Protein AF-A0A800CIU6-F1 (afdb_monomer)

Sequence (162 aa):
MNEESTTPKTTNPAAPLTYPEMPGNEAEPLISIPWRYILAAAFVVALLFVLFIWLIVYLANQQAPTIEAVRDVMVIILALESCIFGVAFLIMMVMVIRLINMMEFEVKPILQKTNETLNTMRGTTTFVSQNVVQPTIKAKSHVAGVRRGLKTLFGNPRNNIR

pLDDT: mean 82.77, std 16.22, range [39.84, 98.25]

Radius of gyration: 44.52 Å; Cα contacts (8 Å, |Δi|>4): 11; chains: 1; bounding box: 80×63×102 Å

Secondary structure (DSSP, 8-state):
---------PPP----------S-----------HHHHHHHHHHHHHHHHHHHHHHHHHHHHTHHHHHHHHHHHHHHHHHHHHHHHHHHHHHHHHHHHHHHHIIIIIHHHHHHHHHHHHHHHHHHHHHIIIIIHHHHHHHHHHHHHHHHHHHHSS-STT---

Mean predicted aligned error: 16.98 Å

Solvent-accessible surface area (backbone atoms only — not comparable to full-atom values): 9625 Å² total; per-residue (Å²): 137,84,89,81,88,82,84,82,85,75,79,88,76,75,76,81,78,78,65,74,77,68,79,65,94,64,72,67,79,70,80,76,74,54,66,68,54,56,52,47,50,53,49,52,52,51,49,50,50,52,49,50,51,49,49,51,52,53,53,48,63,78,41,39,75,62,52,51,54,51,48,54,54,49,51,54,50,50,52,54,49,49,52,54,49,50,52,51,48,52,52,50,50,54,52,51,52,52,51,52,50,44,44,63,73,50,51,46,52,53,54,50,53,48,50,52,48,51,52,48,51,52,49,51,52,49,47,44,42,63,74,51,46,47,55,53,52,52,53,52,47,50,56,50,48,52,53,48,51,50,47,64,74,71,45,75,86,82,72,88,83,128

Structure (mmCIF, N/CA/C/O backbone):
data_AF-A0A800CIU6-F1
#
_entry.id   AF-A0A800CIU6-F1
#
loop_
_atom_site.group_PDB
_atom_site.id
_atom_site.type_symbol
_atom_site.label_atom_id
_atom_site.label_alt_id
_atom_site.label_comp_id
_atom_site.label_asym_id
_atom_site.label_entity_id
_atom_site.label_seq_id
_atom_site.pdbx_PDB_ins_code
_atom_site.Cartn_x
_atom_site.Cartn_y
_atom_site.Cartn_z
_atom_site.occupancy
_atom_site.B_iso_or_equiv
_atom_site.auth_seq_id
_atom_site.auth_comp_id
_atom_site.auth_asym_id
_atom_site.auth_atom_id
_atom_site.pdbx_PDB_model_num
ATOM 1 N N . MET A 1 1 ? 25.902 -46.671 67.190 1.00 39.84 1 MET A N 1
ATOM 2 C CA . MET A 1 1 ? 26.960 -46.200 66.282 1.00 39.84 1 MET A CA 1
ATOM 3 C C . MET A 1 1 ? 26.409 -46.330 64.872 1.00 39.84 1 MET A C 1
ATOM 5 O O . MET A 1 1 ? 26.205 -47.448 64.429 1.00 39.84 1 MET A O 1
ATOM 9 N N . ASN A 1 2 ? 26.132 -45.173 64.273 1.00 40.59 2 ASN A N 1
ATOM 10 C CA . ASN A 1 2 ? 26.030 -44.875 62.842 1.00 40.59 2 ASN A CA 1
ATOM 11 C C . ASN A 1 2 ? 24.736 -45.268 62.109 1.00 40.59 2 ASN A C 1
ATOM 13 O O . ASN A 1 2 ? 24.413 -46.433 61.909 1.00 40.59 2 ASN A O 1
ATOM 17 N N . GLU A 1 3 ? 24.032 -44.208 61.717 1.00 48.38 3 GLU A N 1
ATOM 18 C CA . GLU A 1 3 ? 22.976 -44.143 60.717 1.00 48.38 3 GLU A CA 1
ATOM 19 C C . GLU A 1 3 ? 23.522 -44.540 59.340 1.00 48.38 3 GLU A C 1
ATOM 21 O O . GLU A 1 3 ? 24.583 -44.065 58.946 1.00 48.38 3 GLU A O 1
ATOM 26 N N . GLU A 1 4 ? 22.755 -45.307 58.566 1.00 46.47 4 GLU A N 1
ATOM 27 C CA . GLU A 1 4 ? 22.785 -45.162 57.112 1.00 46.47 4 GLU A CA 1
ATOM 28 C C . GLU A 1 4 ? 21.359 -45.283 56.564 1.00 46.47 4 GLU A C 1
ATOM 30 O O . GLU A 1 4 ? 20.677 -46.302 56.670 1.00 46.47 4 GLU A O 1
ATOM 35 N N . SER A 1 5 ? 20.894 -44.141 56.070 1.00 46.84 5 SER A N 1
ATOM 36 C CA . SER A 1 5 ? 19.673 -43.922 55.308 1.00 46.84 5 SER A CA 1
ATOM 37 C C . SER A 1 5 ? 19.692 -44.750 54.019 1.00 46.84 5 SER A C 1
ATOM 39 O O . SER A 1 5 ? 20.757 -44.943 53.445 1.00 46.84 5 SER A O 1
ATOM 41 N N . THR A 1 6 ? 18.532 -45.177 53.511 1.00 42.72 6 THR A N 1
ATOM 42 C CA . THR A 1 6 ? 17.997 -44.707 52.210 1.00 42.72 6 THR A CA 1
ATOM 43 C C . THR A 1 6 ? 16.929 -45.646 51.613 1.00 42.72 6 THR A C 1
ATOM 45 O O . THR A 1 6 ? 17.168 -46.801 51.292 1.00 42.72 6 THR A O 1
ATOM 48 N N . THR A 1 7 ? 15.732 -45.061 51.480 1.00 45.94 7 THR A N 1
ATOM 49 C CA . THR A 1 7 ? 14.757 -45.126 50.367 1.00 45.94 7 THR A CA 1
ATOM 50 C C . THR A 1 7 ? 14.086 -46.446 49.911 1.00 45.94 7 THR A C 1
ATOM 52 O O . THR A 1 7 ? 14.712 -47.486 49.729 1.00 45.94 7 THR A O 1
ATOM 55 N N . PRO A 1 8 ? 12.755 -46.401 49.652 1.00 44.66 8 PRO A N 1
ATOM 56 C CA . PRO A 1 8 ? 11.965 -47.551 49.222 1.00 44.66 8 PRO A CA 1
ATOM 57 C C . PRO A 1 8 ? 12.266 -47.950 47.771 1.00 44.66 8 PRO A C 1
ATOM 59 O O . PRO A 1 8 ? 12.341 -47.119 46.868 1.00 44.66 8 PRO A O 1
ATOM 62 N N . LYS A 1 9 ? 12.391 -49.263 47.564 1.00 47.66 9 LYS A N 1
ATOM 63 C CA . LYS A 1 9 ? 12.637 -49.947 46.291 1.00 47.66 9 LYS A CA 1
ATOM 64 C C . LYS A 1 9 ? 11.479 -49.707 45.311 1.00 47.66 9 LYS A C 1
ATOM 66 O O . LYS A 1 9 ? 10.478 -50.420 45.337 1.00 47.66 9 LYS A O 1
ATOM 71 N N . THR A 1 10 ? 11.626 -48.696 44.458 1.00 50.53 10 THR A N 1
ATOM 72 C CA . THR A 1 10 ? 10.719 -48.391 43.347 1.00 50.53 10 THR A CA 1
ATOM 73 C C . THR A 1 10 ? 10.634 -49.580 42.396 1.00 50.53 10 THR A C 1
ATOM 75 O O . THR A 1 10 ? 11.628 -50.025 41.824 1.00 50.53 10 THR A O 1
ATOM 78 N N . THR A 1 11 ? 9.416 -50.098 42.260 1.00 52.69 11 THR A N 1
ATOM 79 C CA . THR A 1 11 ? 8.987 -51.092 41.281 1.00 52.69 11 THR A CA 1
ATOM 80 C C . THR A 1 11 ? 9.489 -50.736 39.892 1.00 52.69 11 THR A C 1
ATOM 82 O O . THR A 1 11 ? 9.174 -49.671 39.377 1.00 52.69 11 THR A O 1
ATOM 85 N N . ASN A 1 12 ? 10.243 -51.666 39.316 1.00 58.88 12 ASN A N 1
ATOM 86 C CA . ASN A 1 12 ? 10.719 -51.695 37.941 1.00 58.88 12 ASN A CA 1
ATOM 87 C C . ASN A 1 12 ? 9.584 -51.436 36.930 1.00 58.88 12 ASN A C 1
ATOM 89 O O . ASN A 1 12 ? 8.647 -52.239 36.872 1.00 58.88 12 ASN A O 1
ATOM 93 N N . PRO A 1 13 ? 9.682 -50.387 36.097 1.00 56.50 13 PRO A N 1
ATOM 94 C CA . PRO A 1 13 ? 8.909 -50.286 34.874 1.00 56.50 13 PRO A CA 1
ATOM 95 C C . PRO A 1 13 ? 9.851 -50.168 33.666 1.00 56.50 13 PRO A C 1
ATOM 97 O O . PRO A 1 13 ? 10.545 -49.172 33.499 1.00 56.50 13 PRO A O 1
ATOM 100 N N . ALA A 1 14 ? 9.765 -51.180 32.801 1.00 59.19 14 ALA A N 1
ATOM 101 C CA . ALA A 1 14 ? 10.326 -51.260 31.454 1.00 59.19 14 ALA A CA 1
ATOM 102 C C . ALA A 1 14 ? 11.863 -51.314 31.348 1.00 59.19 14 ALA A C 1
ATOM 104 O O . ALA A 1 14 ? 12.598 -50.457 31.827 1.00 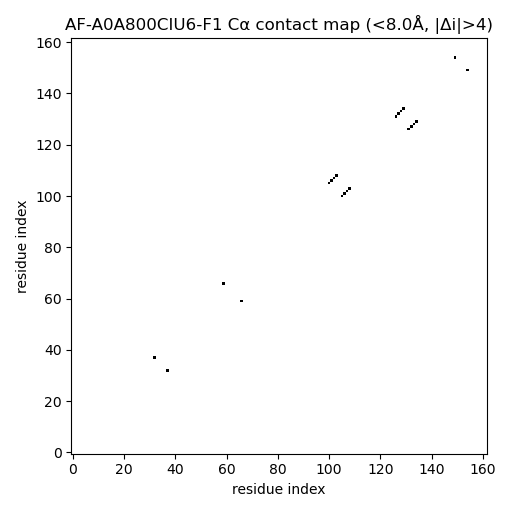59.19 14 ALA A O 1
ATOM 105 N N . ALA A 1 15 ? 12.339 -52.341 30.635 1.00 62.47 15 ALA A N 1
ATOM 106 C CA . ALA A 1 15 ? 13.689 -52.380 30.089 1.00 62.47 15 ALA A CA 1
ATOM 107 C C . ALA A 1 15 ? 14.007 -51.043 29.392 1.00 62.47 15 ALA A C 1
ATOM 109 O O . ALA A 1 15 ? 13.087 -50.455 28.810 1.00 62.47 15 ALA A O 1
ATOM 110 N N . PRO A 1 16 ? 15.267 -50.562 29.428 1.00 59.47 16 PRO A N 1
ATOM 111 C CA . PRO A 1 16 ? 15.640 -49.346 28.724 1.00 59.47 16 PRO A CA 1
ATOM 112 C C . PRO A 1 16 ? 15.167 -49.492 27.285 1.00 59.47 16 PRO A C 1
ATOM 114 O O . PRO A 1 16 ? 15.562 -50.440 26.605 1.00 59.47 16 PRO A O 1
ATOM 117 N N . LEU A 1 17 ? 14.280 -48.603 26.837 1.00 60.06 17 LEU A N 1
ATOM 118 C CA . LEU A 1 17 ? 14.015 -48.499 25.416 1.00 60.06 17 LEU A CA 1
ATOM 119 C C . LEU A 1 17 ? 15.378 -48.213 24.792 1.00 60.06 17 LEU A C 1
ATOM 121 O O . LEU A 1 17 ? 15.963 -47.157 25.036 1.00 60.06 17 LEU A O 1
ATOM 125 N N . THR A 1 18 ? 15.925 -49.178 24.056 1.00 57.53 18 THR A N 1
ATOM 126 C CA . THR A 1 18 ? 16.998 -48.901 23.114 1.00 57.53 18 THR A CA 1
ATOM 127 C C . THR A 1 18 ? 16.357 -48.012 22.067 1.00 57.53 18 THR A C 1
ATOM 129 O O . THR A 1 18 ? 15.764 -48.487 21.100 1.00 57.53 18 THR A O 1
ATOM 132 N N . TYR A 1 19 ? 16.374 -46.706 22.325 1.00 61.81 19 TYR A N 1
ATOM 133 C CA . TYR A 1 19 ? 16.115 -45.728 21.293 1.00 61.81 19 TYR A CA 1
ATOM 134 C C . TYR A 1 19 ? 17.109 -46.070 20.182 1.00 61.81 19 TYR A C 1
ATOM 136 O O . TYR A 1 19 ? 18.297 -46.210 20.494 1.00 61.81 19 TYR A O 1
ATOM 144 N N . PRO A 1 20 ? 16.668 -46.287 18.931 1.00 66.44 20 PRO A N 1
ATOM 145 C CA . PRO A 1 20 ? 17.624 -46.293 17.839 1.00 66.44 20 PRO A CA 1
ATOM 146 C C . PRO A 1 20 ? 18.425 -45.003 17.998 1.00 66.44 20 PRO A C 1
ATOM 148 O O . PRO A 1 20 ? 17.818 -43.935 18.132 1.00 66.44 20 PRO A O 1
ATOM 151 N N . GLU A 1 21 ? 19.754 -45.105 18.097 1.00 60.38 21 GLU A N 1
ATOM 152 C CA . GLU A 1 21 ? 20.606 -43.929 17.965 1.00 60.38 21 GLU A CA 1
ATOM 153 C C . GLU A 1 21 ? 20.111 -43.230 16.708 1.00 60.38 21 GLU A C 1
ATOM 155 O O . GLU A 1 21 ? 20.167 -43.797 15.613 1.00 60.38 21 GLU A O 1
ATOM 160 N N . MET A 1 22 ? 19.505 -42.051 16.878 1.00 60.56 22 MET A N 1
ATOM 161 C CA . MET A 1 22 ? 19.209 -41.237 15.718 1.00 60.56 22 MET A CA 1
ATOM 162 C C . MET A 1 22 ? 20.562 -41.046 15.042 1.00 60.56 22 MET A C 1
ATOM 164 O O . MET A 1 22 ? 21.505 -40.654 15.743 1.00 60.56 22 MET A O 1
ATOM 168 N N . PRO A 1 23 ? 20.685 -41.406 13.747 1.00 62.81 23 PRO A N 1
ATOM 169 C CA . PRO A 1 23 ? 21.932 -41.233 13.024 1.00 62.81 23 PRO A CA 1
ATOM 170 C C . PRO A 1 23 ? 22.374 -39.807 13.294 1.00 62.81 23 PRO A C 1
ATOM 172 O O . PRO A 1 23 ? 21.534 -38.902 13.296 1.00 62.81 23 PRO A O 1
ATOM 175 N N . GLY A 1 24 ? 23.635 -39.690 13.703 1.00 58.12 24 GLY A N 1
ATOM 176 C CA . GLY A 1 24 ? 24.136 -38.561 14.456 1.00 58.12 24 GLY A CA 1
ATOM 177 C C . GLY A 1 24 ? 23.649 -37.227 13.915 1.00 58.12 24 GLY A C 1
ATOM 178 O O . GLY A 1 24 ? 23.403 -37.046 12.724 1.00 58.12 24 GLY A O 1
ATOM 179 N N . ASN A 1 25 ? 23.612 -36.248 14.810 1.00 63.06 25 ASN A N 1
ATOM 180 C CA . 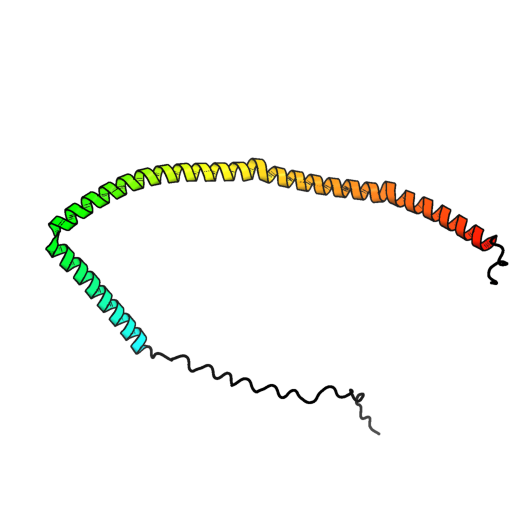ASN A 1 25 ? 23.787 -34.857 14.431 1.00 63.06 25 ASN A CA 1
ATOM 181 C C . ASN A 1 25 ? 25.197 -34.668 13.827 1.00 63.06 25 ASN A C 1
ATOM 183 O O . ASN A 1 25 ? 26.025 -33.922 14.343 1.00 63.06 25 ASN A O 1
ATOM 187 N N . GLU A 1 26 ? 25.488 -35.386 12.749 1.00 61.72 26 GLU A N 1
ATOM 188 C CA . GLU A 1 26 ? 26.366 -34.937 11.702 1.00 61.72 26 GLU A CA 1
ATOM 189 C C . GLU A 1 26 ? 25.544 -33.841 11.046 1.00 61.72 26 GLU A C 1
ATOM 191 O O . GLU A 1 26 ? 24.705 -34.093 10.184 1.00 61.72 26 GLU A O 1
ATOM 196 N N . ALA A 1 27 ? 25.698 -32.613 11.548 1.00 63.31 27 ALA A N 1
ATOM 197 C CA . ALA A 1 27 ? 25.413 -31.461 10.721 1.00 63.31 27 ALA A CA 1
ATOM 198 C C . ALA A 1 27 ? 26.166 -31.739 9.421 1.00 63.31 27 ALA A C 1
ATOM 200 O O . ALA A 1 27 ? 27.400 -31.678 9.410 1.00 63.31 27 ALA A O 1
ATOM 201 N N . GLU A 1 28 ? 25.429 -32.170 8.390 1.00 64.94 28 GLU A N 1
ATOM 202 C CA . GLU A 1 28 ? 25.973 -32.392 7.060 1.00 64.94 28 GLU A CA 1
ATOM 203 C C . GLU A 1 28 ? 26.871 -31.193 6.787 1.00 64.94 28 GLU A C 1
ATOM 205 O O . GLU A 1 28 ? 26.435 -30.071 7.077 1.00 64.94 28 GLU A O 1
ATOM 210 N N . PRO A 1 29 ? 28.133 -31.386 6.361 1.00 61.78 29 PRO A N 1
ATOM 211 C CA . PRO A 1 29 ? 29.051 -30.275 6.209 1.00 61.78 29 PRO A CA 1
ATOM 212 C C . PRO A 1 29 ? 28.379 -29.272 5.283 1.00 61.78 29 PRO A C 1
ATOM 214 O O . PRO A 1 29 ? 28.277 -29.510 4.078 1.00 61.78 29 PRO A O 1
ATOM 217 N N . LEU A 1 30 ? 27.865 -28.183 5.867 1.00 61.72 30 LEU A N 1
ATOM 218 C CA . LEU A 1 30 ? 27.239 -27.112 5.118 1.00 61.72 30 LEU A CA 1
ATOM 219 C C . LEU A 1 30 ? 28.308 -26.693 4.134 1.00 61.72 30 LEU A C 1
ATOM 221 O O . LEU A 1 30 ? 29.371 -26.248 4.571 1.00 61.72 30 LEU A O 1
ATOM 225 N N . ILE A 1 31 ? 28.063 -26.959 2.848 1.00 66.62 31 ILE A N 1
ATOM 226 C CA . ILE A 1 31 ? 29.020 -26.788 1.759 1.00 66.62 31 ILE A CA 1
ATOM 227 C C . ILE A 1 31 ? 29.691 -25.434 1.972 1.00 66.62 31 ILE A C 1
ATOM 229 O O . ILE A 1 31 ? 29.085 -24.382 1.763 1.00 66.62 31 ILE A O 1
ATOM 233 N N . SER A 1 32 ? 30.922 -25.458 2.479 1.00 69.25 32 SER A N 1
ATOM 234 C CA . SER A 1 32 ? 31.628 -24.262 2.913 1.00 69.25 32 SER A CA 1
ATOM 235 C C . SER A 1 32 ? 32.254 -23.654 1.676 1.00 69.25 32 SER A C 1
ATOM 237 O O . SER A 1 32 ? 33.446 -23.795 1.423 1.00 69.25 32 SER A O 1
ATOM 239 N N . ILE A 1 33 ? 31.411 -23.039 0.842 1.00 71.81 33 ILE A N 1
ATOM 240 C CA . ILE A 1 33 ? 31.824 -22.373 -0.390 1.00 71.81 33 ILE A CA 1
ATOM 241 C C . ILE A 1 33 ? 32.889 -21.343 0.005 1.00 71.81 33 ILE A C 1
ATOM 243 O O . ILE A 1 33 ? 32.556 -20.354 0.665 1.00 71.81 33 ILE A O 1
ATOM 247 N N . PRO A 1 34 ? 34.178 -21.539 -0.339 1.00 79.94 34 PRO A N 1
ATOM 248 C CA . PRO A 1 34 ? 35.190 -20.594 0.088 1.00 79.94 34 PRO A CA 1
ATOM 249 C C . PRO A 1 34 ? 34.897 -19.240 -0.560 1.00 79.94 34 PRO A C 1
ATOM 251 O O . PRO A 1 34 ? 34.531 -19.180 -1.732 1.00 79.94 34 PRO A O 1
ATOM 254 N N . TRP A 1 35 ? 35.081 -18.154 0.195 1.00 81.56 35 TRP A N 1
ATOM 255 C CA . TRP A 1 35 ? 34.744 -16.766 -0.175 1.00 81.56 35 TRP A CA 1
ATOM 256 C C . TRP A 1 35 ? 35.145 -16.365 -1.606 1.00 81.56 35 TRP A C 1
ATOM 258 O O . TRP A 1 35 ? 34.434 -15.619 -2.274 1.00 81.56 35 TRP A O 1
ATOM 268 N N . ARG A 1 36 ? 36.244 -16.926 -2.124 1.00 85.06 36 ARG A N 1
ATOM 269 C CA . ARG A 1 36 ? 36.672 -16.767 -3.522 1.00 85.06 36 ARG A CA 1
ATOM 270 C C . ARG A 1 36 ? 35.624 -17.179 -4.562 1.00 85.06 36 ARG A C 1
ATOM 272 O O . ARG A 1 36 ? 35.568 -16.533 -5.596 1.00 85.06 36 ARG A O 1
ATOM 279 N N . TYR A 1 37 ? 34.793 -18.193 -4.316 1.00 86.75 37 TYR A N 1
ATOM 280 C CA . TYR A 1 37 ? 33.702 -18.555 -5.228 1.00 86.75 37 TYR A CA 1
ATOM 281 C C . TYR A 1 37 ? 32.492 -17.639 -5.082 1.00 86.75 37 TYR A C 1
ATOM 283 O O . TYR A 1 37 ? 31.806 -17.428 -6.069 1.00 86.75 37 TYR A O 1
ATOM 291 N N . ILE A 1 38 ? 32.245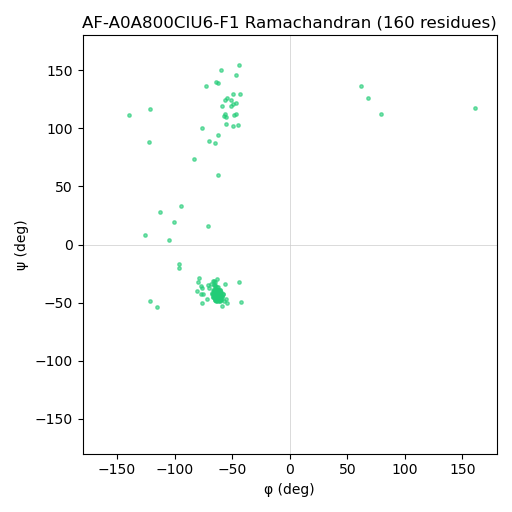 -17.054 -3.905 1.00 87.88 38 ILE A N 1
ATOM 292 C CA . ILE A 1 38 ? 31.216 -16.012 -3.748 1.00 87.88 38 ILE A CA 1
ATOM 293 C C . ILE A 1 38 ? 31.646 -14.765 -4.528 1.00 87.88 38 ILE A C 1
ATOM 295 O O . ILE A 1 38 ? 30.863 -14.223 -5.303 1.00 87.88 38 ILE A O 1
ATOM 299 N N . LEU A 1 39 ? 32.919 -14.368 -4.407 1.00 90.06 39 LEU A N 1
ATOM 300 C CA . LEU A 1 39 ? 33.510 -13.311 -5.230 1.00 90.06 39 LEU A CA 1
ATOM 301 C C . LEU A 1 39 ? 33.491 -13.658 -6.723 1.00 90.06 39 LEU A C 1
ATOM 303 O O . LEU A 1 39 ? 33.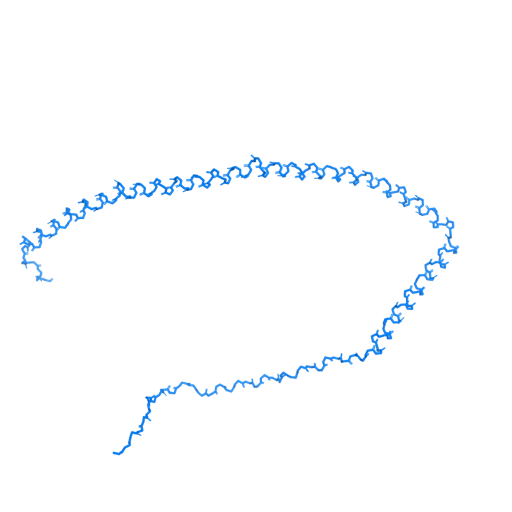135 -12.810 -7.534 1.00 90.06 39 LEU A O 1
ATOM 307 N N . ALA A 1 40 ? 33.842 -14.891 -7.097 1.00 92.19 40 ALA A N 1
ATOM 308 C CA . ALA A 1 40 ? 33.821 -15.320 -8.492 1.00 92.19 40 ALA A CA 1
ATOM 309 C C . ALA A 1 40 ? 32.392 -15.357 -9.053 1.00 92.19 40 ALA A C 1
ATOM 311 O O . ALA A 1 40 ? 32.173 -14.897 -10.166 1.00 92.19 40 ALA A O 1
ATOM 312 N N . ALA A 1 41 ? 31.409 -15.831 -8.285 1.00 90.94 41 ALA A N 1
ATOM 313 C CA . ALA A 1 41 ? 30.004 -15.837 -8.679 1.00 90.94 41 ALA A CA 1
ATOM 314 C C . ALA A 1 41 ? 29.463 -14.411 -8.824 1.00 90.94 41 ALA A C 1
ATOM 316 O O . ALA A 1 41 ? 28.841 -14.100 -9.836 1.00 90.94 41 ALA A O 1
ATOM 317 N N . ALA A 1 42 ? 29.761 -13.519 -7.875 1.00 93.69 42 ALA A N 1
ATOM 318 C CA . ALA A 1 42 ? 29.405 -12.106 -7.976 1.00 93.69 42 ALA A CA 1
ATOM 319 C C . ALA A 1 42 ? 30.051 -11.443 -9.203 1.00 93.69 42 ALA A C 1
ATOM 321 O O . ALA A 1 42 ? 29.387 -10.694 -9.914 1.00 93.69 42 ALA A O 1
ATOM 322 N N . PHE A 1 43 ? 31.316 -11.760 -9.496 1.00 95.75 43 PHE A N 1
ATOM 323 C CA . PHE A 1 43 ? 32.012 -11.265 -10.682 1.00 95.75 43 PHE A CA 1
ATOM 324 C C . PHE A 1 43 ? 31.392 -11.794 -11.978 1.00 95.75 43 PHE A C 1
ATOM 326 O O . PHE A 1 43 ? 31.180 -11.023 -12.906 1.00 95.75 43 PHE A O 1
ATOM 333 N N . VAL A 1 44 ? 31.039 -13.080 -12.036 1.00 95.69 44 VAL A N 1
ATOM 334 C CA . VAL A 1 44 ? 30.359 -13.680 -13.194 1.00 95.69 44 VAL A CA 1
ATOM 335 C C . VAL A 1 44 ? 28.986 -13.045 -13.402 1.00 95.69 44 VAL A C 1
ATOM 337 O O . VAL A 1 44 ? 28.660 -12.675 -14.526 1.00 95.69 44 VAL A O 1
ATOM 340 N N . VAL A 1 45 ? 28.201 -12.849 -12.339 1.00 95.62 45 VAL A N 1
ATOM 341 C CA . VAL A 1 45 ? 26.896 -12.174 -12.420 1.00 95.62 45 VAL A CA 1
ATOM 342 C C . VAL A 1 45 ? 27.058 -10.724 -12.872 1.00 95.62 45 VAL A C 1
ATOM 344 O O . VAL A 1 45 ? 26.319 -10.279 -13.747 1.00 95.62 45 VAL A O 1
ATOM 347 N N . ALA A 1 46 ? 28.042 -9.998 -12.336 1.00 95.81 46 ALA A N 1
ATOM 348 C CA . ALA A 1 46 ? 28.337 -8.631 -12.755 1.00 95.81 46 ALA A CA 1
ATOM 349 C C . ALA A 1 46 ? 28.756 -8.570 -14.232 1.00 95.81 46 ALA A C 1
ATOM 351 O O . ALA A 1 46 ? 28.268 -7.720 -14.972 1.00 95.81 46 ALA A O 1
ATOM 352 N N . LEU A 1 47 ? 29.600 -9.500 -14.685 1.00 96.56 47 LEU A N 1
ATOM 353 C CA . LEU A 1 47 ? 30.040 -9.590 -16.077 1.00 96.56 47 LEU A CA 1
ATOM 354 C C . LEU A 1 47 ? 28.858 -9.911 -17.000 1.00 96.56 47 LEU A C 1
ATOM 356 O O . LEU A 1 47 ? 28.690 -9.244 -18.017 1.00 96.56 47 LEU A O 1
ATOM 360 N N . LEU A 1 48 ? 27.988 -10.851 -16.619 1.00 96.44 48 LEU A N 1
ATOM 361 C CA . LEU A 1 48 ? 26.753 -11.139 -17.352 1.00 96.44 48 LEU A CA 1
ATOM 362 C C . LEU A 1 48 ? 25.829 -9.920 -17.419 1.00 96.44 48 LEU A C 1
ATOM 364 O O . LEU A 1 48 ? 25.276 -9.649 -18.480 1.00 96.44 48 LEU A O 1
ATOM 368 N N . PHE A 1 49 ? 25.698 -9.154 -16.334 1.00 96.56 49 PHE A N 1
ATOM 369 C CA . PHE A 1 49 ? 24.922 -7.913 -16.327 1.00 96.56 49 PHE A CA 1
ATOM 370 C C . PHE A 1 49 ? 25.509 -6.863 -17.271 1.00 96.56 49 PHE A C 1
ATOM 372 O O . PHE A 1 49 ? 24.773 -6.252 -18.043 1.00 96.56 49 PHE A O 1
ATOM 379 N N . VAL A 1 50 ? 26.829 -6.673 -17.250 1.00 97.12 50 VAL A N 1
ATOM 380 C CA . VAL A 1 50 ? 27.518 -5.745 -18.157 1.00 97.12 50 VAL A CA 1
ATOM 381 C C . VAL A 1 50 ? 27.347 -6.188 -19.608 1.00 97.12 50 VAL A C 1
ATOM 383 O O . VAL A 1 50 ? 27.027 -5.360 -20.456 1.00 97.12 50 VAL A O 1
ATOM 386 N N . LEU A 1 51 ? 27.493 -7.484 -19.897 1.00 96.38 51 LEU A N 1
ATOM 387 C CA . LEU A 1 51 ? 27.280 -8.044 -21.231 1.00 96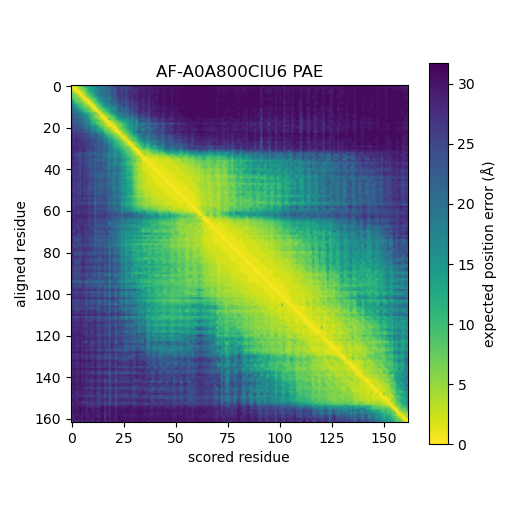.38 51 LEU A CA 1
ATOM 388 C C . LEU A 1 51 ? 25.828 -7.864 -21.687 1.00 96.38 51 LEU A C 1
ATOM 390 O O . LEU A 1 51 ? 25.583 -7.513 -22.836 1.00 96.38 51 LEU A O 1
ATOM 394 N N . PHE A 1 52 ? 24.868 -8.066 -20.787 1.00 96.75 52 PHE A N 1
ATOM 395 C CA . PHE A 1 52 ? 23.449 -7.888 -21.062 1.00 96.75 52 PHE A CA 1
ATOM 396 C C . PHE A 1 52 ? 23.108 -6.424 -21.360 1.00 96.75 52 PHE A C 1
ATOM 398 O O . PHE A 1 52 ? 22.443 -6.140 -22.353 1.00 96.75 52 PHE A O 1
ATOM 405 N N . ILE A 1 53 ? 23.620 -5.483 -20.561 1.00 95.88 53 ILE A N 1
ATOM 406 C CA . ILE A 1 53 ? 23.466 -4.043 -20.816 1.00 95.88 53 ILE A CA 1
ATOM 407 C C . ILE A 1 53 ? 24.132 -3.670 -22.143 1.00 95.88 53 ILE A C 1
ATOM 409 O O . ILE A 1 53 ? 23.527 -2.974 -22.955 1.00 95.88 53 ILE A O 1
ATOM 413 N N . TRP A 1 54 ? 25.349 -4.158 -22.394 1.00 95.69 54 TRP A N 1
ATOM 414 C CA . TRP A 1 54 ? 26.065 -3.920 -23.645 1.00 95.69 54 TRP A CA 1
ATOM 415 C C . TRP A 1 54 ? 25.286 -4.452 -24.853 1.00 95.69 54 TRP A C 1
ATOM 417 O O . TRP A 1 54 ? 25.142 -3.737 -25.840 1.00 95.69 54 TRP A O 1
ATOM 427 N N . LEU A 1 55 ? 24.711 -5.653 -24.751 1.00 92.31 55 LEU A N 1
ATOM 428 C CA . LEU A 1 55 ? 23.858 -6.257 -25.774 1.00 92.31 55 LEU A CA 1
ATOM 429 C C . LEU A 1 55 ? 22.599 -5.418 -26.023 1.00 92.31 55 LEU A C 1
ATOM 431 O O . LEU A 1 55 ? 22.280 -5.140 -27.176 1.00 92.31 55 LEU A O 1
ATOM 435 N N . ILE A 1 56 ? 21.908 -4.980 -24.964 1.00 91.12 56 ILE A N 1
ATOM 436 C CA . ILE A 1 56 ? 20.725 -4.116 -25.083 1.00 91.12 56 ILE A CA 1
ATOM 437 C C . ILE A 1 56 ? 21.087 -2.806 -25.779 1.00 91.12 56 ILE A C 1
ATOM 439 O O . ILE A 1 56 ? 20.389 -2.406 -26.704 1.00 91.12 56 ILE A O 1
ATOM 443 N N . VAL A 1 57 ? 22.178 -2.150 -25.376 1.00 90.44 57 VAL A N 1
ATOM 444 C CA . VAL A 1 57 ? 22.626 -0.887 -25.985 1.00 90.44 57 VAL A CA 1
ATOM 445 C C . VAL A 1 57 ? 23.053 -1.097 -27.439 1.00 90.44 57 VAL A C 1
ATOM 447 O O . VAL A 1 57 ? 22.726 -0.281 -28.298 1.00 90.44 57 VAL A O 1
ATOM 450 N N . TYR A 1 58 ? 23.737 -2.201 -27.739 1.00 91.00 58 TYR A N 1
ATOM 451 C CA . TYR A 1 58 ? 24.154 -2.556 -29.093 1.00 91.00 58 TYR A CA 1
ATOM 452 C C . TYR A 1 58 ? 22.951 -2.784 -30.024 1.00 91.00 58 TYR A C 1
ATOM 454 O O . TYR A 1 58 ? 22.894 -2.195 -31.107 1.00 91.00 58 TYR A O 1
ATOM 462 N N . LEU A 1 59 ? 21.954 -3.564 -29.582 1.00 84.31 59 LEU A N 1
ATOM 463 C CA . LEU A 1 59 ? 20.690 -3.748 -30.308 1.00 84.31 59 LEU A CA 1
ATOM 464 C C . LEU A 1 59 ? 19.920 -2.428 -30.431 1.00 84.31 59 LEU A C 1
ATOM 466 O O . LEU A 1 59 ? 19.370 -2.135 -31.494 1.00 84.31 59 LEU A O 1
ATOM 470 N N . ALA A 1 60 ? 19.915 -1.621 -29.365 1.00 84.12 60 ALA A N 1
ATOM 471 C CA . ALA A 1 60 ? 19.216 -0.347 -29.346 1.00 84.12 60 ALA A CA 1
ATOM 472 C C . ALA A 1 60 ? 19.792 0.663 -30.341 1.00 84.12 60 ALA A C 1
ATOM 474 O O . ALA A 1 60 ? 19.044 1.415 -30.960 1.00 84.12 60 ALA A O 1
ATOM 475 N N . ASN A 1 61 ? 21.111 0.648 -30.529 1.00 83.94 61 ASN A N 1
ATOM 476 C CA . ASN A 1 61 ? 21.790 1.536 -31.462 1.00 83.94 61 ASN A CA 1
ATOM 477 C C . ASN A 1 61 ? 21.627 1.082 -32.927 1.00 83.94 61 ASN A C 1
ATOM 479 O O . ASN A 1 61 ? 21.466 1.918 -33.810 1.00 83.94 61 ASN A O 1
ATOM 483 N N . GLN A 1 62 ? 21.604 -0.231 -33.208 1.00 81.38 62 GLN A N 1
ATOM 484 C CA . GLN A 1 62 ? 21.369 -0.729 -34.575 1.00 81.38 62 GLN A CA 1
ATOM 485 C C . GLN A 1 62 ? 19.941 -0.482 -35.085 1.00 81.38 62 GLN A C 1
ATOM 487 O O . GLN A 1 62 ? 19.752 -0.257 -36.278 1.00 81.38 62 GLN A O 1
ATOM 492 N N . GLN A 1 63 ? 18.936 -0.540 -34.207 1.00 79.31 63 GLN A N 1
ATOM 493 C CA . GLN A 1 63 ? 17.517 -0.394 -34.567 1.00 79.31 63 GLN A CA 1
ATOM 494 C C . GLN A 1 63 ? 16.899 0.894 -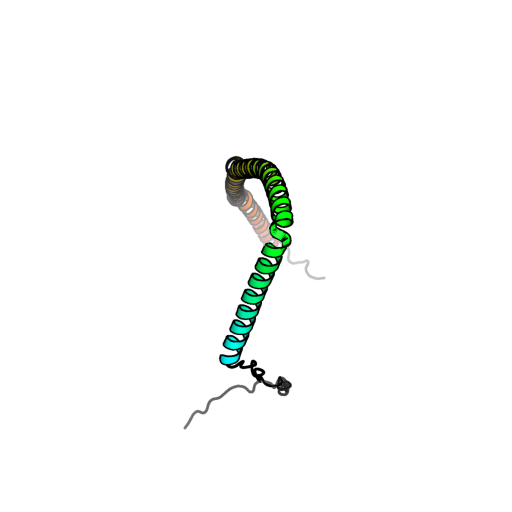34.005 1.00 79.31 63 GLN A C 1
ATOM 496 O O . GLN A 1 63 ? 15.686 0.959 -33.790 1.00 79.31 63 GLN A O 1
ATOM 501 N N . ALA A 1 64 ? 17.723 1.930 -33.804 1.00 77.38 64 ALA A N 1
ATOM 502 C CA . ALA A 1 64 ? 17.325 3.226 -33.255 1.00 77.38 64 ALA A CA 1
ATOM 503 C C . ALA A 1 64 ? 15.992 3.777 -33.813 1.00 77.38 64 ALA A C 1
ATOM 505 O O . ALA A 1 64 ? 15.106 4.055 -33.002 1.00 77.38 64 ALA A O 1
ATOM 506 N N . PRO A 1 65 ? 15.751 3.834 -35.145 1.00 83.19 65 PRO A N 1
ATOM 507 C CA . PRO A 1 65 ? 14.499 4.397 -35.664 1.00 83.19 65 PRO A CA 1
ATOM 508 C C . PRO A 1 65 ? 13.254 3.569 -35.307 1.00 83.19 65 PRO A C 1
ATOM 510 O O . PRO A 1 65 ? 12.173 4.121 -35.120 1.00 83.19 65 PRO A O 1
ATOM 513 N N . THR A 1 66 ? 13.380 2.244 -35.175 1.00 85.94 66 THR A N 1
ATOM 514 C CA . THR A 1 66 ? 12.239 1.386 -34.803 1.00 85.94 66 THR A CA 1
ATOM 515 C C . THR A 1 66 ? 11.930 1.514 -33.311 1.00 85.94 66 THR A C 1
ATOM 517 O O . THR A 1 66 ? 10.769 1.543 -32.908 1.00 85.94 66 THR A O 1
ATOM 520 N N . ILE A 1 67 ? 12.964 1.639 -32.479 1.00 88.38 67 ILE A N 1
ATOM 521 C CA . ILE A 1 67 ? 12.825 1.769 -31.023 1.00 88.38 67 ILE A CA 1
ATOM 522 C C . ILE A 1 67 ? 12.249 3.131 -30.636 1.00 88.38 67 ILE A C 1
ATOM 524 O O . ILE A 1 67 ? 11.468 3.205 -29.687 1.00 88.38 67 ILE A O 1
ATOM 528 N N . GLU A 1 68 ? 12.584 4.192 -31.370 1.00 87.62 68 GLU A N 1
ATOM 529 C CA . GLU A 1 68 ? 11.970 5.511 -31.193 1.00 87.62 68 GLU A CA 1
ATOM 530 C C . GLU A 1 68 ? 10.461 5.470 -31.451 1.00 87.62 68 GLU A C 1
ATOM 532 O O . GLU A 1 68 ? 9.692 5.910 -30.596 1.00 87.62 68 GLU A O 1
ATOM 537 N N . ALA A 1 69 ? 10.026 4.848 -32.552 1.00 89.38 69 ALA A N 1
ATOM 538 C CA . ALA A 1 69 ? 8.604 4.694 -32.861 1.00 89.38 69 ALA A CA 1
ATOM 539 C C . ALA A 1 69 ? 7.858 3.857 -31.804 1.00 89.38 69 ALA A C 1
ATOM 541 O O . ALA A 1 69 ? 6.759 4.213 -31.380 1.00 89.38 69 ALA A O 1
ATOM 542 N N . VAL A 1 70 ? 8.462 2.761 -31.327 1.00 91.50 70 VAL A N 1
ATOM 543 C CA . VAL A 1 70 ? 7.870 1.934 -30.261 1.00 91.50 70 VAL A CA 1
ATOM 544 C C . VAL A 1 70 ? 7.786 2.706 -28.943 1.00 91.50 70 VAL A C 1
ATOM 546 O O . VAL A 1 70 ? 6.768 2.622 -28.256 1.00 91.50 70 VAL A O 1
ATOM 549 N N . ARG A 1 71 ? 8.822 3.477 -28.583 1.00 93.06 71 ARG A N 1
ATOM 550 C CA . ARG A 1 71 ? 8.810 4.319 -27.378 1.00 93.06 71 ARG A CA 1
ATOM 551 C C . ARG A 1 71 ? 7.688 5.345 -27.439 1.00 93.06 71 ARG A C 1
ATOM 553 O O . ARG A 1 71 ? 6.995 5.510 -26.441 1.00 93.06 71 ARG A O 1
ATOM 560 N N . ASP A 1 72 ? 7.516 6.011 -28.575 1.00 93.81 72 ASP A N 1
ATOM 561 C CA . ASP A 1 72 ? 6.500 7.052 -28.736 1.00 93.81 72 ASP A CA 1
ATOM 562 C C . ASP A 1 72 ? 5.088 6.479 -28.515 1.00 93.81 72 ASP A C 1
ATOM 564 O O . ASP A 1 72 ? 4.319 6.969 -27.686 1.00 93.81 72 ASP A O 1
ATOM 568 N N . VAL A 1 73 ? 4.798 5.323 -29.124 1.00 95.00 73 VAL A N 1
ATOM 569 C CA . VAL A 1 73 ? 3.525 4.607 -28.929 1.00 95.00 73 VAL A CA 1
ATOM 570 C C . VAL A 1 73 ? 3.342 4.142 -27.479 1.00 95.00 73 VAL A C 1
ATOM 572 O O . VAL A 1 73 ? 2.259 4.307 -26.917 1.00 95.00 73 VAL A O 1
ATOM 575 N N . MET A 1 74 ? 4.383 3.597 -26.842 1.00 96.38 74 MET A N 1
ATOM 576 C CA . MET A 1 74 ? 4.307 3.144 -25.447 1.00 96.38 74 MET A CA 1
ATOM 577 C C . MET A 1 74 ? 4.072 4.298 -24.478 1.00 96.38 74 MET A C 1
ATOM 579 O O . MET A 1 74 ? 3.289 4.153 -23.546 1.00 96.38 74 MET A O 1
ATOM 583 N N . VAL A 1 75 ? 4.698 5.455 -24.696 1.00 95.38 75 VAL A N 1
ATOM 584 C CA . VAL A 1 75 ? 4.477 6.637 -23.855 1.00 95.38 75 VAL A CA 1
ATOM 585 C C . VAL A 1 75 ? 3.046 7.149 -24.008 1.00 95.38 75 VAL A C 1
ATOM 587 O O . VAL A 1 75 ? 2.426 7.475 -22.999 1.00 95.38 75 VAL A O 1
ATOM 590 N N . ILE A 1 76 ? 2.485 7.161 -25.221 1.00 96.12 76 ILE A N 1
ATOM 591 C CA . ILE A 1 76 ? 1.082 7.547 -25.440 1.00 96.12 76 ILE A CA 1
ATOM 592 C C . ILE A 1 76 ? 0.134 6.569 -24.732 1.00 96.12 76 ILE A C 1
ATOM 594 O O . ILE A 1 76 ? -0.776 7.006 -24.028 1.00 96.12 76 ILE A O 1
ATOM 598 N N . ILE A 1 77 ? 0.359 5.257 -24.859 1.00 97.00 77 ILE A N 1
ATOM 599 C CA . ILE A 1 77 ? -0.461 4.238 -24.182 1.00 97.00 77 ILE A CA 1
ATOM 600 C C . ILE A 1 77 ? -0.352 4.381 -22.660 1.00 97.00 77 ILE A C 1
ATOM 602 O O . ILE A 1 77 ? -1.379 4.434 -21.990 1.00 97.00 77 ILE A O 1
ATOM 606 N N . LEU A 1 78 ? 0.860 4.519 -22.116 1.00 96.44 78 LEU A N 1
ATOM 607 C CA . LEU A 1 78 ? 1.090 4.714 -20.681 1.00 96.44 78 LEU A CA 1
ATOM 608 C C . LEU A 1 78 ? 0.479 6.024 -20.169 1.00 96.44 78 LEU A C 1
ATOM 610 O O . LEU A 1 78 ? -0.045 6.073 -19.057 1.00 96.44 78 LEU A O 1
ATOM 614 N N . ALA A 1 79 ? 0.504 7.094 -20.963 1.00 96.50 79 ALA A N 1
ATOM 615 C CA . ALA A 1 79 ? -0.151 8.351 -20.617 1.00 96.50 79 ALA A CA 1
ATOM 616 C C . ALA A 1 79 ? -1.679 8.183 -20.547 1.00 96.50 79 ALA A C 1
ATOM 618 O O . ALA A 1 79 ? -2.307 8.634 -19.588 1.00 96.50 79 ALA A O 1
ATOM 619 N N . LEU A 1 80 ? -2.279 7.480 -21.511 1.00 96.88 80 LEU A N 1
ATOM 620 C CA . LEU A 1 80 ? -3.713 7.177 -21.501 1.00 96.88 80 LEU A CA 1
ATOM 621 C C . LEU A 1 80 ? -4.097 6.248 -20.339 1.00 96.88 80 LEU A C 1
ATOM 623 O O . LEU A 1 80 ? -5.064 6.520 -19.626 1.00 96.88 80 LEU A O 1
ATOM 627 N N . GLU A 1 81 ? -3.318 5.193 -20.106 1.00 97.06 81 GLU A N 1
ATOM 628 C CA . GLU A 1 81 ? -3.507 4.261 -18.994 1.00 97.06 81 GLU A CA 1
ATOM 629 C C . GLU A 1 81 ? -3.384 4.979 -17.646 1.00 97.06 81 GLU A C 1
ATOM 631 O O . GLU A 1 81 ? -4.266 4.849 -16.800 1.00 97.06 81 GLU A O 1
ATOM 636 N N . SER A 1 82 ? -2.350 5.802 -17.452 1.00 96.75 82 SER A N 1
ATOM 637 C CA . SER A 1 82 ? -2.156 6.562 -16.211 1.00 96.75 82 SER A CA 1
ATOM 638 C C . SER A 1 82 ? -3.270 7.578 -15.947 1.00 96.75 82 SER A C 1
ATOM 640 O O . SER A 1 82 ? -3.601 7.813 -14.787 1.00 96.75 82 SER A O 1
ATOM 642 N N . CYS A 1 83 ? -3.911 8.128 -16.984 1.00 96.69 83 CYS A N 1
ATOM 643 C CA . CYS A 1 83 ? -5.101 8.967 -16.827 1.00 96.69 83 CYS A CA 1
ATOM 644 C C . CYS A 1 83 ? -6.276 8.159 -16.248 1.00 96.69 83 CYS A C 1
ATOM 646 O O . CYS A 1 83 ? -6.901 8.572 -15.266 1.00 96.69 83 CYS A O 1
ATOM 648 N N . ILE A 1 84 ? -6.524 6.962 -16.790 1.00 97.81 84 ILE A N 1
ATOM 649 C CA . ILE A 1 84 ? -7.571 6.049 -16.306 1.00 97.81 84 ILE A CA 1
ATOM 650 C C . ILE A 1 84 ? -7.257 5.576 -14.880 1.00 97.81 84 ILE A C 1
ATOM 652 O O . ILE A 1 84 ? -8.120 5.653 -14.001 1.00 97.81 84 ILE A O 1
ATOM 656 N N . PHE A 1 85 ? -6.018 5.144 -14.624 1.00 97.94 85 PHE A N 1
ATOM 657 C CA . PHE A 1 85 ? -5.562 4.749 -13.290 1.00 97.94 85 PHE A CA 1
ATOM 658 C C . PHE A 1 85 ? -5.620 5.907 -12.299 1.00 97.94 85 PHE A C 1
ATOM 660 O O . PHE A 1 85 ? -5.996 5.686 -11.155 1.00 97.94 85 PHE A O 1
ATOM 667 N N . GLY A 1 86 ? -5.317 7.135 -12.717 1.00 97.25 86 GLY A N 1
ATOM 668 C CA . GLY A 1 86 ? -5.423 8.323 -11.875 1.00 97.25 86 GLY A CA 1
ATOM 669 C C . GLY A 1 86 ? -6.854 8.554 -11.393 1.00 97.25 86 GLY A C 1
ATOM 670 O O . GLY A 1 86 ? -7.084 8.731 -10.196 1.00 97.25 86 GLY A O 1
ATOM 671 N N . VAL A 1 87 ? -7.836 8.470 -12.295 1.00 98.00 87 VAL A N 1
ATOM 672 C CA . VAL A 1 87 ? -9.258 8.580 -11.927 1.00 98.00 87 VAL A CA 1
ATOM 673 C C . VAL A 1 87 ? -9.693 7.410 -11.042 1.00 98.00 87 VAL A C 1
ATOM 675 O O . VAL A 1 87 ? -10.339 7.626 -10.014 1.00 98.00 87 VAL A O 1
ATOM 678 N N . ALA A 1 88 ? -9.311 6.179 -11.387 1.00 98.12 88 ALA A N 1
ATOM 679 C CA . ALA A 1 88 ? -9.613 5.003 -10.573 1.00 98.12 88 ALA A CA 1
ATOM 680 C C . ALA A 1 88 ? -9.017 5.118 -9.159 1.00 98.12 88 ALA A C 1
ATOM 682 O O . ALA A 1 88 ? -9.687 4.808 -8.174 1.00 98.12 88 ALA A O 1
ATOM 683 N N . PHE A 1 89 ? -7.790 5.628 -9.046 1.00 97.75 89 PHE A N 1
ATOM 684 C CA . PHE A 1 89 ? -7.101 5.847 -7.779 1.00 97.75 89 PHE A CA 1
ATOM 685 C C . PHE A 1 89 ? -7.792 6.918 -6.929 1.00 97.75 89 PHE A C 1
ATOM 687 O O . PHE A 1 89 ? -7.953 6.739 -5.723 1.00 97.75 89 PHE A O 1
ATOM 694 N N . LEU A 1 90 ? -8.282 7.998 -7.547 1.00 98.25 90 LEU A N 1
ATOM 695 C CA . LEU A 1 90 ? -9.086 9.008 -6.852 1.00 98.25 90 LEU A CA 1
ATOM 696 C C . LEU A 1 90 ? -10.398 8.425 -6.314 1.00 98.25 90 LEU A C 1
ATOM 698 O O . LEU A 1 90 ? -10.735 8.646 -5.150 1.00 98.25 90 LEU A O 1
ATOM 702 N N . ILE A 1 91 ? -11.122 7.651 -7.128 1.00 98.25 91 ILE A N 1
ATOM 703 C CA . ILE A 1 91 ? -12.358 6.981 -6.692 1.00 98.25 91 ILE A CA 1
ATOM 704 C C . ILE A 1 91 ? -12.059 6.022 -5.535 1.00 98.25 91 ILE A C 1
ATOM 706 O O . ILE A 1 91 ? -12.793 6.002 -4.545 1.00 98.25 91 ILE A O 1
ATOM 710 N N . MET A 1 92 ? -10.963 5.269 -5.626 1.00 98.25 92 MET A N 1
ATOM 711 C CA . MET A 1 92 ? -10.515 4.364 -4.569 1.00 98.25 92 MET A CA 1
ATOM 712 C C . MET A 1 92 ? -10.217 5.125 -3.270 1.00 98.25 92 MET A C 1
ATOM 714 O O . MET A 1 92 ? -10.698 4.726 -2.211 1.00 98.25 92 MET A O 1
ATOM 718 N N . MET A 1 93 ? -9.543 6.274 -3.338 1.00 98.25 93 MET A N 1
ATOM 719 C CA . MET A 1 93 ? -9.340 7.135 -2.168 1.00 98.25 93 MET A CA 1
ATOM 720 C C . MET A 1 93 ? -10.659 7.595 -1.546 1.00 98.25 93 MET A C 1
ATOM 722 O O . MET A 1 93 ? -10.838 7.492 -0.333 1.00 98.25 93 MET A O 1
ATOM 726 N N . VAL A 1 94 ? -11.625 8.030 -2.359 1.00 98.25 94 VAL A N 1
ATOM 727 C CA . VAL A 1 94 ? -12.960 8.399 -1.859 1.00 98.25 94 VAL A CA 1
ATOM 728 C C . VAL A 1 94 ? -13.654 7.204 -1.194 1.00 98.25 94 VAL A C 1
ATOM 730 O O . VAL A 1 94 ? -14.301 7.371 -0.158 1.00 98.25 94 VAL A O 1
ATOM 733 N N . MET A 1 95 ? -13.506 5.998 -1.743 1.00 97.88 95 MET A N 1
ATOM 734 C CA . MET A 1 95 ? -14.050 4.772 -1.155 1.00 97.88 95 MET A CA 1
ATOM 735 C C . MET A 1 95 ? -13.430 4.476 0.216 1.00 97.88 95 MET A C 1
ATOM 737 O O . MET A 1 95 ? -14.158 4.174 1.162 1.00 97.88 95 MET A O 1
ATOM 741 N N . VAL A 1 96 ? -12.111 4.625 0.349 1.00 97.88 96 VAL A N 1
ATOM 742 C CA . VAL A 1 96 ? -11.411 4.463 1.630 1.00 97.88 96 VAL A CA 1
ATOM 743 C C . VAL A 1 96 ? -11.868 5.518 2.639 1.00 97.88 96 VAL A C 1
ATOM 745 O O . VAL A 1 96 ? -12.179 5.168 3.775 1.00 97.88 96 VAL A O 1
ATOM 748 N N . ILE A 1 97 ? -12.002 6.785 2.233 1.00 98.25 97 ILE A N 1
ATOM 749 C CA . ILE A 1 97 ? -12.504 7.861 3.107 1.00 98.25 97 ILE A CA 1
ATOM 750 C C . ILE A 1 97 ? -13.914 7.539 3.615 1.00 98.25 97 ILE A C 1
ATOM 752 O O . ILE A 1 97 ? -14.193 7.684 4.805 1.00 98.25 97 ILE A O 1
ATOM 756 N N . ARG A 1 98 ? -14.811 7.064 2.741 1.00 97.62 98 ARG A N 1
ATOM 757 C CA . ARG A 1 98 ? -16.166 6.651 3.144 1.00 97.62 98 ARG A CA 1
ATOM 758 C C . ARG A 1 98 ? -16.139 5.501 4.144 1.00 97.62 98 ARG A C 1
ATOM 760 O O . ARG A 1 98 ? -16.908 5.527 5.101 1.00 97.62 98 ARG A O 1
ATOM 767 N N . LEU A 1 99 ? -15.254 4.528 3.942 1.00 97.19 99 LEU A N 1
ATOM 768 C CA . LEU A 1 99 ? -15.098 3.410 4.866 1.00 97.19 99 LEU A CA 1
ATOM 769 C C . LEU A 1 99 ? -14.616 3.889 6.239 1.00 97.19 99 LEU A C 1
ATOM 771 O O . LEU A 1 99 ? -15.193 3.499 7.249 1.00 97.19 99 LEU A O 1
ATOM 775 N N . ILE A 1 100 ? -13.609 4.764 6.278 1.00 96.62 100 ILE A N 1
ATOM 776 C CA . ILE A 1 100 ? -13.101 5.343 7.529 1.00 96.62 100 ILE A CA 1
ATOM 777 C C . ILE A 1 100 ? -14.218 6.112 8.242 1.00 96.62 100 ILE A C 1
ATOM 779 O O . ILE A 1 100 ? -14.473 5.859 9.417 1.00 96.62 100 ILE A O 1
ATOM 783 N N . ASN A 1 101 ? -14.953 6.966 7.525 1.00 96.38 101 ASN A N 1
ATOM 784 C CA . ASN A 1 101 ? -16.065 7.721 8.102 1.00 96.38 101 ASN A CA 1
ATOM 785 C C . ASN A 1 101 ? -17.158 6.801 8.673 1.00 96.38 101 ASN A C 1
ATOM 787 O O . ASN A 1 101 ? -17.613 7.024 9.790 1.00 96.38 101 ASN A O 1
ATOM 791 N N . MET A 1 102 ? -17.559 5.744 7.961 1.00 96.94 102 MET A N 1
ATOM 792 C CA . MET A 1 102 ? -18.538 4.775 8.476 1.00 96.94 102 MET A CA 1
ATOM 793 C C . MET A 1 102 ? -18.008 4.054 9.727 1.00 96.94 102 MET A C 1
ATOM 795 O O . MET A 1 102 ? -18.716 3.901 10.724 1.00 96.94 102 MET A O 1
ATOM 799 N N . MET A 1 103 ? -16.742 3.635 9.707 1.00 96.06 103 MET A N 1
ATOM 800 C CA . MET A 1 103 ? -16.104 2.979 10.849 1.00 96.06 103 MET A CA 1
ATOM 801 C C . MET A 1 103 ? -16.081 3.883 12.088 1.00 96.06 103 MET A C 1
ATOM 803 O O . MET A 1 103 ? -16.375 3.427 13.197 1.00 96.06 103 MET A O 1
ATOM 807 N N . GLU A 1 104 ? -15.759 5.163 11.912 1.00 95.25 104 GLU A N 1
ATOM 808 C CA . GLU A 1 104 ? -15.645 6.121 13.011 1.00 95.25 104 GLU A CA 1
ATOM 809 C C . GLU A 1 104 ? -16.997 6.612 13.533 1.00 95.25 104 GLU A C 1
ATOM 811 O O . GLU A 1 104 ? -17.177 6.692 14.752 1.00 95.25 104 GLU A O 1
ATOM 816 N N . PHE A 1 105 ? -17.943 6.921 12.644 1.00 96.50 105 PHE A N 1
ATOM 817 C CA . PHE A 1 105 ? -19.206 7.563 13.018 1.00 96.50 105 PHE A CA 1
ATOM 818 C C . PHE A 1 105 ? -20.374 6.598 13.208 1.00 96.50 105 PHE A C 1
ATOM 820 O O . PHE A 1 105 ? -21.324 6.948 13.904 1.00 96.50 105 PHE A O 1
ATOM 827 N N . GLU A 1 106 ? -20.318 5.386 12.659 1.00 93.88 106 GLU A N 1
ATOM 828 C CA . GLU A 1 106 ? -21.408 4.410 12.782 1.00 93.88 106 GLU A CA 1
ATOM 829 C C . GLU A 1 106 ? -20.963 3.182 13.580 1.00 93.88 106 GLU A C 1
ATOM 831 O O . GLU A 1 106 ? -21.562 2.845 14.602 1.00 93.88 106 GLU A O 1
ATOM 836 N N . VAL A 1 107 ? -19.861 2.538 13.186 1.00 94.62 107 VAL A N 1
ATOM 837 C CA . VAL A 1 107 ? -19.441 1.262 13.795 1.00 94.62 107 VAL A CA 1
ATOM 838 C C . VAL A 1 107 ? -18.903 1.447 15.218 1.00 94.62 107 VAL A C 1
ATOM 840 O O . VAL A 1 107 ? -19.304 0.727 16.138 1.00 94.62 107 VAL A O 1
ATOM 843 N N . LYS A 1 108 ? -18.017 2.425 15.440 1.00 94.31 108 LYS A N 1
ATOM 844 C CA . LYS A 1 108 ? -17.443 2.715 16.765 1.00 94.31 108 LYS A CA 1
ATOM 845 C C . LYS A 1 108 ? -18.505 3.024 17.836 1.00 94.31 108 LYS A C 1
ATOM 847 O O . LYS A 1 108 ? -18.427 2.415 18.910 1.00 94.31 108 LYS A O 1
ATOM 852 N N . PRO A 1 109 ? -19.503 3.903 17.606 1.00 94.06 109 PRO A N 1
ATOM 853 C CA . PRO A 1 109 ? -20.539 4.146 18.605 1.00 94.06 109 PRO A CA 1
ATOM 854 C C . PRO A 1 109 ? -21.433 2.926 18.854 1.00 94.06 109 PRO A C 1
ATOM 856 O O . PRO A 1 109 ? -21.791 2.694 20.007 1.00 94.06 109 PRO A O 1
ATOM 859 N N . ILE A 1 110 ? -21.737 2.091 17.850 1.00 94.62 110 ILE A N 1
ATOM 860 C CA . ILE A 1 110 ? -22.477 0.829 18.072 1.00 94.62 110 ILE A CA 1
ATOM 861 C C . ILE A 1 110 ? -21.726 -0.068 19.060 1.00 94.62 110 ILE A C 1
ATOM 863 O O . ILE A 1 110 ? -22.328 -0.640 19.973 1.00 94.62 110 ILE A O 1
ATOM 867 N N . LEU A 1 111 ? -20.402 -0.159 18.924 1.00 93.38 111 LEU A N 1
ATOM 868 C CA . LEU A 1 111 ? -19.581 -0.962 19.824 1.00 93.38 111 LEU A CA 1
ATOM 869 C C . LEU A 1 111 ? -19.565 -0.388 21.251 1.00 93.38 111 LEU A C 1
ATOM 871 O O . LEU A 1 111 ? -19.666 -1.142 22.221 1.00 93.38 111 LEU A O 1
ATOM 875 N N . GLN A 1 112 ? -19.515 0.941 21.392 1.00 94.75 112 GLN A N 1
ATOM 876 C CA . GLN A 1 112 ? -19.620 1.611 22.694 1.00 94.75 112 GLN A CA 1
ATOM 877 C C . GLN A 1 112 ? -20.991 1.395 23.347 1.00 94.75 112 GLN A C 1
ATOM 879 O O . GLN A 1 112 ? -21.054 0.989 24.507 1.00 94.75 112 GLN A O 1
ATOM 884 N N . LYS A 1 113 ? -22.089 1.583 22.605 1.00 94.00 113 LYS A N 1
ATOM 885 C CA . LYS A 1 113 ? -23.457 1.362 23.104 1.00 94.00 113 LYS A CA 1
ATOM 886 C C . LYS A 1 113 ? -23.735 -0.093 23.439 1.00 94.00 113 LYS A C 1
ATOM 888 O O . LYS A 1 113 ? -24.442 -0.380 24.404 1.00 94.00 113 LYS A O 1
ATOM 893 N N . THR A 1 114 ? -23.117 -1.015 22.714 1.00 93.88 114 THR A N 1
ATOM 894 C CA . THR A 1 114 ? -23.158 -2.437 23.052 1.00 93.88 114 THR A CA 1
ATOM 895 C C . THR A 1 114 ? -22.409 -2.709 24.357 1.00 93.88 114 THR A C 1
ATOM 897 O O . THR A 1 114 ? -22.919 -3.435 25.205 1.00 93.88 114 THR A O 1
ATOM 900 N N . ASN A 1 115 ? -21.246 -2.091 24.582 1.00 92.88 115 ASN A N 1
ATOM 901 C CA . ASN A 1 115 ? -20.512 -2.223 25.844 1.00 92.88 115 ASN A CA 1
ATOM 902 C C . ASN A 1 115 ? -21.308 -1.649 27.034 1.00 92.88 115 ASN A C 1
ATOM 904 O O . ASN A 1 115 ? -21.469 -2.327 28.049 1.00 92.88 115 ASN A O 1
ATOM 908 N N . GLU A 1 116 ? -21.894 -0.455 26.883 1.00 92.31 116 GLU A N 1
ATOM 909 C CA . GLU A 1 116 ? -22.824 0.125 27.867 1.00 92.31 116 GLU A CA 1
ATOM 910 C C . GLU A 1 116 ? -23.996 -0.831 28.153 1.00 92.31 116 GLU A C 1
ATOM 912 O O . GLU A 1 116 ? -24.273 -1.136 29.313 1.00 92.31 116 GLU A O 1
ATOM 917 N N . THR A 1 117 ? -24.618 -1.390 27.108 1.00 94.31 117 THR A N 1
ATOM 918 C CA . THR A 1 117 ? -25.723 -2.356 27.234 1.00 94.31 117 THR A CA 1
ATOM 919 C C . THR A 1 117 ? -25.294 -3.614 27.983 1.00 94.31 117 THR A C 1
ATOM 921 O O . THR A 1 117 ? -26.026 -4.081 28.851 1.00 94.31 117 THR A O 1
ATOM 924 N N . LEU A 1 118 ? -24.107 -4.159 27.703 1.00 93.00 118 LEU A N 1
ATOM 925 C CA . LEU A 1 118 ? -23.576 -5.322 28.418 1.00 93.00 118 LEU A CA 1
ATOM 926 C C . LEU A 1 118 ? -23.340 -5.014 29.902 1.00 93.00 118 LEU A C 1
ATOM 928 O O . LEU A 1 118 ? -23.637 -5.855 30.753 1.00 93.00 118 LEU A O 1
ATOM 932 N N . ASN A 1 119 ? -22.857 -3.816 30.231 1.00 94.06 119 ASN A N 1
ATOM 933 C CA . ASN A 1 119 ? -22.664 -3.394 31.618 1.00 94.06 119 ASN A CA 1
ATOM 934 C C . ASN A 1 119 ? -24.003 -3.219 32.346 1.00 94.06 119 ASN A C 1
ATOM 936 O O . ASN A 1 119 ? -24.154 -3.712 33.466 1.00 94.06 119 ASN A O 1
ATOM 940 N N . THR A 1 120 ? -25.004 -2.619 31.700 1.00 94.06 120 THR A N 1
ATOM 941 C CA . THR A 1 120 ? -26.362 -2.516 32.251 1.00 94.06 120 THR A CA 1
ATOM 942 C C . THR A 1 120 ? -27.012 -3.888 32.402 1.00 94.06 120 THR A C 1
ATOM 944 O O . THR A 1 120 ? -27.521 -4.190 33.473 1.00 94.06 120 THR A O 1
ATOM 947 N N . MET A 1 121 ? -26.935 -4.759 31.393 1.00 93.81 121 MET A N 1
ATOM 948 C CA . MET A 1 121 ? -27.457 -6.133 31.447 1.00 93.81 121 MET A CA 1
ATOM 949 C C . MET A 1 121 ? -26.830 -6.933 32.594 1.00 93.81 121 MET A C 1
ATOM 951 O O . MET A 1 121 ? -27.538 -7.629 33.328 1.00 93.81 121 MET A O 1
ATOM 955 N N . ARG A 1 122 ? -25.512 -6.807 32.802 1.00 89.56 122 ARG A N 1
ATOM 956 C CA . ARG A 1 122 ? -24.817 -7.387 33.964 1.00 89.56 122 ARG A CA 1
ATOM 957 C C . ARG A 1 122 ? -25.321 -6.791 35.277 1.00 89.56 122 ARG A C 1
ATOM 959 O O . ARG A 1 122 ? -25.563 -7.543 36.220 1.00 89.56 122 ARG A O 1
ATOM 966 N N . GLY A 1 123 ? -25.526 -5.476 35.334 1.00 91.62 123 GLY A N 1
ATOM 967 C CA . GLY A 1 123 ? -26.088 -4.775 36.489 1.00 91.62 123 GLY A CA 1
ATOM 968 C C . GLY A 1 123 ? -27.505 -5.237 36.831 1.00 91.62 123 GLY A C 1
ATOM 969 O O . GLY A 1 123 ? -27.761 -5.618 37.969 1.00 91.62 123 GLY A O 1
ATOM 970 N N . THR A 1 124 ? -28.404 -5.306 35.848 1.00 91.94 124 THR A N 1
ATOM 971 C CA . THR A 1 124 ? -29.774 -5.809 36.012 1.00 91.94 124 THR A CA 1
ATOM 972 C C . THR A 1 124 ? -29.776 -7.275 36.421 1.00 91.94 124 THR A C 1
ATOM 974 O O . THR A 1 124 ? -30.485 -7.636 37.353 1.00 91.94 124 THR A O 1
ATOM 977 N N . THR A 1 125 ? -28.948 -8.119 35.800 1.00 91.06 125 THR A N 1
ATOM 978 C CA . THR A 1 125 ? -28.846 -9.538 36.180 1.00 91.06 125 THR A CA 1
ATOM 979 C C . THR A 1 125 ? -28.340 -9.688 37.614 1.00 91.06 125 THR A C 1
ATOM 981 O O . THR A 1 125 ? -28.876 -10.485 38.380 1.00 91.06 125 THR A O 1
ATOM 984 N N . THR A 1 126 ? -27.355 -8.882 38.013 1.00 87.62 126 THR A N 1
ATOM 985 C CA . THR A 1 126 ? -26.829 -8.867 39.386 1.00 87.62 126 THR A CA 1
ATOM 986 C C . THR A 1 126 ? -27.877 -8.360 40.375 1.00 87.62 126 THR A C 1
ATOM 988 O O . THR A 1 126 ? -28.067 -8.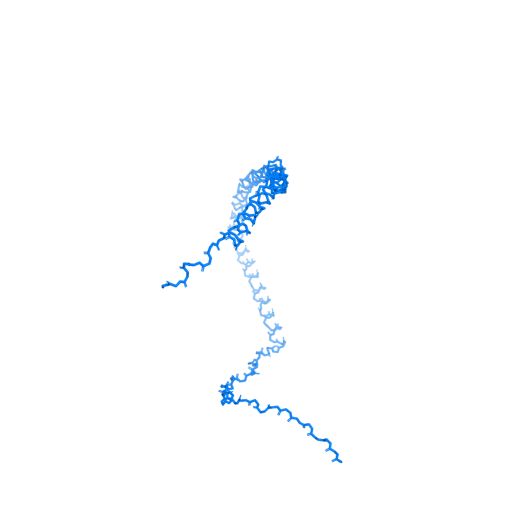970 41.426 1.00 87.62 126 THR A O 1
ATOM 991 N N . PHE A 1 127 ? -28.613 -7.304 40.028 1.00 91.31 127 PHE A N 1
ATOM 992 C CA . PHE A 1 127 ? -29.687 -6.751 40.849 1.00 91.31 127 PHE A CA 1
ATOM 993 C C . PHE A 1 127 ? -30.833 -7.748 41.026 1.00 91.31 127 PHE A C 1
ATOM 995 O O . PHE A 1 127 ? -31.267 -7.996 42.147 1.00 91.31 127 PHE A O 1
ATOM 1002 N N . VAL A 1 128 ? -31.295 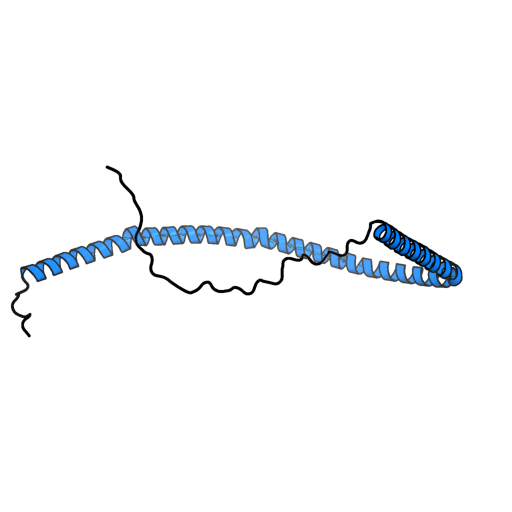-8.363 39.939 1.00 91.88 128 VAL A N 1
ATOM 1003 C CA . VAL A 1 128 ? -32.331 -9.402 39.977 1.00 91.88 128 VAL A CA 1
ATOM 1004 C C . VAL A 1 128 ? -31.840 -10.601 40.789 1.00 91.88 128 VAL A C 1
ATOM 1006 O O . VAL A 1 128 ? -32.573 -11.117 41.633 1.00 91.88 128 VAL A O 1
ATOM 1009 N N . SER A 1 129 ? -30.581 -11.003 40.607 1.00 90.12 129 SER A N 1
ATOM 1010 C CA . SER A 1 129 ? -29.967 -12.088 41.374 1.00 90.12 129 SER A CA 1
ATOM 1011 C C . SER A 1 129 ? -29.971 -11.805 42.883 1.00 90.12 129 SER A C 1
ATOM 1013 O O . SER A 1 129 ? -30.490 -12.607 43.663 1.00 90.12 129 SER A O 1
ATOM 1015 N N . GLN A 1 130 ? -29.464 -10.646 43.311 1.00 88.62 130 GLN A N 1
ATOM 1016 C CA . GLN A 1 130 ? -29.328 -10.306 44.732 1.00 88.62 130 GLN A CA 1
ATOM 1017 C C . GLN A 1 130 ? -30.660 -9.932 45.395 1.00 88.62 130 GLN A C 1
ATOM 1019 O O . GLN A 1 130 ? -30.932 -10.381 46.506 1.00 88.62 130 GLN A O 1
ATOM 1024 N N . ASN A 1 131 ? -31.508 -9.149 44.726 1.00 89.12 131 ASN A N 1
ATOM 1025 C CA . ASN A 1 131 ? -32.703 -8.568 45.346 1.00 89.12 131 ASN A CA 1
ATOM 1026 C C . ASN A 1 131 ? -33.989 -9.368 45.115 1.00 89.12 131 ASN A C 1
ATOM 1028 O O . ASN A 1 131 ? -34.961 -9.155 45.832 1.00 89.12 131 ASN A O 1
ATOM 1032 N N . VAL A 1 132 ? -34.024 -10.289 44.146 1.00 88.75 132 VAL A N 1
ATOM 1033 C CA . VAL A 1 132 ? -35.238 -11.068 43.830 1.00 88.75 132 VAL A CA 1
ATOM 1034 C C . VAL A 1 132 ? -34.990 -12.568 43.978 1.00 88.75 132 VAL A C 1
ATOM 1036 O O . VAL A 1 132 ? -35.752 -13.268 44.651 1.00 88.75 132 VAL A O 1
ATOM 1039 N N . VAL A 1 133 ? -33.902 -13.081 43.399 1.00 87.12 133 VAL A N 1
ATOM 1040 C CA . VAL A 1 133 ? -33.629 -14.527 43.365 1.00 87.12 133 VAL A CA 1
ATOM 1041 C C . VAL A 1 133 ? -33.136 -15.044 44.720 1.00 87.12 133 VAL A C 1
ATOM 1043 O O . VAL A 1 133 ? -33.713 -15.999 45.248 1.00 87.12 133 VAL A O 1
ATOM 1046 N N . GLN A 1 134 ? -32.131 -14.405 45.331 1.00 85.38 134 GLN A N 1
ATOM 1047 C CA . GLN A 1 134 ? -31.634 -14.799 46.658 1.00 85.38 134 GLN A CA 1
ATOM 1048 C C . GLN A 1 134 ? -32.721 -14.858 47.748 1.00 85.38 134 GLN A C 1
ATOM 1050 O O . GLN A 1 134 ? -32.805 -15.894 48.418 1.00 85.38 134 GLN A O 1
ATOM 1055 N N . PRO A 1 135 ? -33.575 -13.830 47.952 1.00 84.56 135 PRO A N 1
ATOM 1056 C CA . PRO A 1 135 ? -34.602 -13.891 48.991 1.00 84.56 135 PRO A CA 1
ATOM 1057 C C . PRO A 1 135 ? -35.640 -14.980 48.715 1.00 84.56 135 PRO A C 1
ATOM 1059 O O . PRO A 1 135 ? -36.067 -15.663 49.646 1.00 84.56 135 PRO A O 1
ATOM 1062 N N . THR A 1 136 ? -35.981 -15.228 47.447 1.00 85.94 136 THR A N 1
ATOM 1063 C CA . THR A 1 136 ? -36.917 -16.297 47.069 1.00 85.94 136 THR A CA 1
ATOM 1064 C C . THR A 1 136 ? -36.355 -17.684 47.394 1.00 85.94 136 THR A C 1
ATOM 1066 O O . THR A 1 136 ? -37.064 -18.529 47.951 1.00 85.94 136 THR A O 1
ATOM 1069 N N . ILE A 1 137 ? -35.069 -17.920 47.114 1.00 86.12 137 ILE A N 1
ATOM 1070 C CA . ILE A 1 137 ? -34.386 -19.174 47.471 1.00 86.12 137 ILE A CA 1
ATOM 1071 C C . ILE A 1 137 ? -34.327 -19.337 48.994 1.00 86.12 137 ILE A C 1
ATOM 1073 O O . ILE A 1 137 ? -34.648 -20.411 49.505 1.00 86.12 137 ILE A O 1
ATOM 1077 N N . LYS A 1 138 ? -33.964 -18.278 49.729 1.00 83.44 138 LYS A N 1
ATOM 1078 C CA . LYS A 1 138 ? -33.848 -18.303 51.198 1.00 83.44 138 LYS A CA 1
ATOM 1079 C C . LYS A 1 138 ? -35.200 -18.538 51.884 1.00 83.44 138 LYS A C 1
ATOM 1081 O O . LYS A 1 138 ? -35.281 -19.304 52.842 1.00 83.44 138 LYS A O 1
ATOM 1086 N N . ALA A 1 139 ? -36.272 -17.947 51.357 1.00 85.88 139 ALA A N 1
ATOM 1087 C CA . ALA A 1 139 ? -37.633 -18.165 51.839 1.00 85.88 139 ALA A CA 1
ATOM 1088 C C . ALA A 1 139 ? -38.078 -19.622 51.632 1.00 85.88 139 ALA A C 1
ATOM 1090 O O . ALA A 1 139 ? -38.547 -20.279 52.565 1.00 85.88 139 ALA A O 1
ATOM 1091 N N . LYS A 1 140 ? -37.874 -20.167 50.424 1.00 85.94 140 LYS A N 1
ATOM 1092 C CA . LYS A 1 140 ? -38.182 -21.574 50.121 1.00 85.94 140 LYS A CA 1
ATOM 1093 C C . LYS A 1 140 ? -37.335 -22.529 50.970 1.00 85.94 140 LYS A C 1
ATOM 1095 O O . LYS A 1 140 ? -37.867 -23.538 51.430 1.00 85.94 140 LYS A O 1
ATOM 1100 N N . SER A 1 141 ? -36.057 -22.224 51.208 1.00 80.12 141 SER A N 1
ATOM 1101 C CA . SER A 1 141 ? -35.156 -23.083 51.986 1.00 80.12 141 SER A CA 1
ATOM 1102 C C . SER A 1 141 ? -35.498 -23.112 53.477 1.00 80.12 141 SER A C 1
ATOM 1104 O O . SER A 1 141 ? -35.452 -24.188 54.070 1.00 80.12 141 SER A O 1
ATOM 1106 N N . HIS A 1 142 ? -35.926 -21.993 54.073 1.00 85.00 142 HIS A N 1
ATOM 1107 C CA . HIS A 1 142 ? -36.435 -21.973 55.451 1.00 85.00 142 HIS A CA 1
ATOM 1108 C C . HIS A 1 142 ? -37.706 -22.809 55.598 1.00 85.00 142 HIS A C 1
ATOM 1110 O O . HIS A 1 142 ? -37.771 -23.675 56.468 1.00 85.00 142 HIS A O 1
ATOM 1116 N N . VAL A 1 143 ? -38.689 -22.626 54.710 1.00 88.62 143 VAL A N 1
ATOM 1117 C CA . VAL A 1 143 ? -39.929 -23.422 54.738 1.00 88.62 143 VAL A CA 1
ATOM 1118 C C . VAL A 1 143 ? -39.634 -24.909 54.517 1.00 88.62 143 VAL A C 1
ATOM 1120 O O . VAL A 1 143 ? -40.186 -25.765 55.212 1.00 88.62 143 VAL A O 1
ATOM 1123 N N . ALA A 1 144 ? -38.740 -25.239 53.582 1.00 83.44 144 ALA A N 1
ATOM 1124 C CA . ALA A 1 144 ? -38.320 -26.614 53.337 1.00 83.44 144 ALA A CA 1
ATOM 1125 C C . ALA A 1 144 ? -37.583 -27.220 54.542 1.00 83.44 144 ALA A C 1
ATOM 1127 O O . ALA A 1 144 ? -37.858 -28.369 54.887 1.00 83.44 144 ALA A O 1
ATOM 1128 N N . GLY A 1 145 ? -36.697 -26.458 55.191 1.00 83.56 145 GLY A N 1
ATOM 1129 C CA . GLY A 1 145 ? -35.961 -26.862 56.389 1.00 83.56 145 GLY A CA 1
ATOM 1130 C C . GLY A 1 145 ? -36.884 -27.112 57.579 1.00 83.56 145 GLY A C 1
ATOM 1131 O O . GLY A 1 145 ? -36.819 -28.182 58.180 1.00 83.56 145 GLY A O 1
ATOM 1132 N N . VAL A 1 146 ? -37.819 -26.195 57.848 1.00 88.62 146 VAL A N 1
ATOM 1133 C CA . VAL A 1 146 ? -38.847 -26.348 58.893 1.00 88.62 146 VAL A CA 1
ATOM 1134 C C . VAL A 1 146 ? -39.719 -27.571 58.614 1.00 88.62 146 VAL A C 1
ATOM 1136 O O . VAL A 1 146 ? -39.884 -28.425 59.484 1.00 88.62 146 VAL A O 1
ATOM 1139 N N . ARG A 1 147 ? -40.219 -27.730 57.380 1.00 85.38 147 ARG A N 1
ATOM 1140 C CA . ARG A 1 147 ? -41.023 -28.900 56.996 1.00 85.38 147 ARG A CA 1
ATOM 1141 C C . ARG A 1 147 ? -40.246 -30.209 57.147 1.00 85.38 147 ARG A C 1
ATOM 1143 O O . ARG A 1 147 ? -40.833 -31.202 57.568 1.00 85.38 147 ARG A O 1
ATOM 1150 N N . ARG A 1 148 ? -38.951 -30.238 56.802 1.00 82.44 148 ARG A N 1
ATOM 1151 C CA . ARG A 1 148 ? -38.093 -31.419 57.005 1.00 82.44 148 ARG A CA 1
ATOM 1152 C C . ARG A 1 148 ? -37.890 -31.701 58.492 1.00 82.44 148 ARG A C 1
ATOM 1154 O O . ARG A 1 148 ? -38.070 -32.844 58.881 1.00 82.44 148 ARG A O 1
ATOM 1161 N N . GLY A 1 149 ? -37.606 -30.673 59.293 1.00 86.12 149 GLY A N 1
ATOM 1162 C CA . GLY A 1 149 ? -37.399 -30.765 60.741 1.00 86.12 149 GLY A CA 1
ATOM 1163 C C . GLY A 1 149 ? -38.624 -31.298 61.486 1.00 86.12 149 GLY A C 1
ATOM 1164 O O . GLY A 1 149 ? -38.514 -32.252 62.255 1.00 86.12 149 GLY A O 1
ATOM 1165 N N . LEU A 1 150 ? -39.812 -30.764 61.183 1.00 86.25 150 LEU A N 1
ATOM 1166 C CA . LEU A 1 150 ? -41.077 -31.303 61.695 1.00 86.25 150 LEU A CA 1
ATOM 1167 C C . LEU A 1 150 ? -41.318 -32.735 61.213 1.00 86.25 150 LEU A C 1
ATOM 1169 O O . LEU A 1 150 ? -41.760 -33.568 61.994 1.00 86.25 150 LEU A O 1
ATOM 1173 N N . LYS A 1 151 ? -40.998 -33.050 59.951 1.00 83.19 151 LYS A N 1
ATOM 1174 C CA . LYS A 1 151 ? -41.120 -34.419 59.437 1.00 83.19 151 LYS A CA 1
ATOM 1175 C C . LYS A 1 151 ? -40.146 -35.385 60.112 1.00 83.19 151 LYS A C 1
ATOM 1177 O O . LYS A 1 151 ? -40.485 -36.547 60.229 1.00 83.19 151 LYS A O 1
ATOM 1182 N N . THR A 1 152 ? -38.962 -34.961 60.541 1.00 82.94 152 THR A N 1
ATOM 1183 C CA . THR A 1 152 ? -38.027 -35.825 61.281 1.00 82.94 152 THR A CA 1
ATOM 1184 C C . THR A 1 152 ? -38.395 -35.966 62.756 1.00 82.94 152 THR A C 1
ATOM 1186 O O . THR A 1 152 ? -38.184 -37.033 63.314 1.00 82.94 152 THR A O 1
ATOM 1189 N N . LEU A 1 153 ? -38.976 -34.934 63.377 1.00 81.19 153 LEU A N 1
ATOM 1190 C CA . LEU A 1 153 ? -39.395 -34.975 64.786 1.00 81.19 153 LEU A CA 1
ATOM 1191 C C . LEU A 1 153 ? -40.746 -35.675 64.994 1.00 81.19 153 LEU A C 1
ATOM 1193 O O . LEU A 1 153 ? -40.901 -36.434 65.942 1.00 81.19 153 LEU A O 1
ATOM 1197 N N . PHE A 1 154 ? -41.712 -35.453 64.101 1.00 78.50 154 PHE A N 1
ATOM 1198 C CA . PHE A 1 154 ? -43.049 -36.066 64.147 1.00 78.50 154 PHE A CA 1
ATOM 1199 C C . PHE A 1 154 ? -43.227 -37.191 63.113 1.00 78.50 154 PHE A C 1
ATOM 1201 O O . PHE A 1 154 ? -44.312 -37.754 62.967 1.00 78.50 154 PHE A O 1
ATOM 1208 N N . GLY A 1 155 ? -42.170 -37.528 62.371 1.00 64.69 155 GLY A N 1
ATOM 1209 C CA . GLY A 1 155 ? -42.154 -38.654 61.444 1.00 64.69 155 GLY A CA 1
ATOM 1210 C C . GLY A 1 155 ? -42.024 -39.950 62.205 1.00 64.69 155 GLY A C 1
ATOM 1211 O O . GLY A 1 155 ? -40.937 -40.342 62.607 1.00 64.69 155 GLY A O 1
ATOM 1212 N N . ASN A 1 156 ? -43.157 -40.611 62.378 1.00 62.84 156 ASN A N 1
ATOM 1213 C CA . ASN A 1 156 ? -43.283 -41.924 62.979 1.00 62.84 156 ASN A CA 1
ATOM 1214 C C . ASN A 1 156 ? -42.230 -42.915 62.405 1.00 62.84 156 ASN A C 1
ATOM 1216 O O . ASN A 1 156 ? -42.356 -43.298 61.239 1.00 62.84 156 ASN A O 1
ATOM 1220 N N . PRO A 1 157 ? -41.227 -43.380 63.180 1.00 61.91 157 PRO A N 1
ATOM 1221 C CA . PRO A 1 157 ? -40.117 -44.221 62.693 1.00 61.91 157 PRO A CA 1
ATOM 1222 C C . PRO A 1 157 ? -40.514 -45.666 62.323 1.00 61.91 157 PRO A C 1
ATOM 1224 O O . PRO A 1 157 ? -39.670 -46.547 62.191 1.00 61.91 157 PRO A O 1
ATOM 1227 N N . ARG A 1 158 ? -41.808 -45.952 62.156 1.00 59.84 158 ARG A N 1
ATOM 1228 C CA . ARG A 1 158 ? -42.354 -47.314 62.171 1.00 59.84 158 ARG A CA 1
ATOM 1229 C C . ARG A 1 158 ? -42.643 -47.921 60.788 1.00 59.84 158 ARG A C 1
ATOM 1231 O O . ARG A 1 158 ? -43.415 -48.870 60.716 1.00 59.84 158 ARG A O 1
ATOM 1238 N N . ASN A 1 159 ? -42.063 -47.406 59.697 1.00 60.28 159 ASN A N 1
ATOM 1239 C CA . ASN A 1 159 ? -42.294 -47.948 58.345 1.00 60.28 159 ASN A CA 1
ATOM 1240 C C . ASN 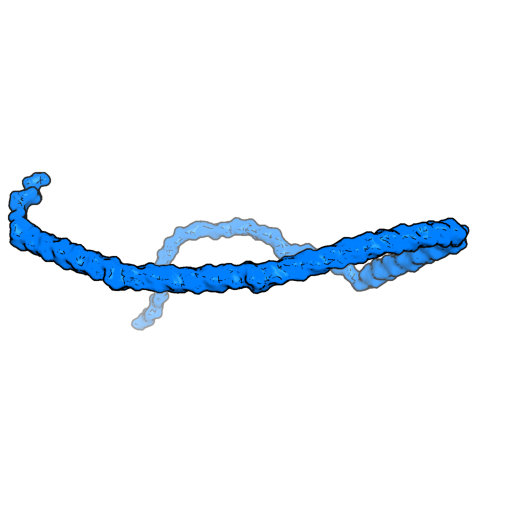A 1 159 ? -41.037 -48.335 57.536 1.00 60.28 159 ASN A C 1
ATOM 1242 O O . ASN A 1 159 ? -41.190 -48.703 56.378 1.00 60.28 159 ASN A O 1
ATOM 1246 N N . ASN A 1 160 ? -39.830 -48.333 58.118 1.00 51.41 160 ASN A N 1
ATOM 1247 C CA . ASN A 1 160 ? -38.602 -48.751 57.414 1.00 51.41 160 ASN A CA 1
ATOM 1248 C C . ASN A 1 160 ? -38.218 -50.232 57.637 1.00 51.41 160 ASN A C 1
ATOM 1250 O O . ASN A 1 160 ? -37.042 -50.578 57.689 1.00 51.41 160 ASN A O 1
ATOM 1254 N N . ILE A 1 161 ? -39.213 -51.106 57.792 1.00 55.75 161 ILE A N 1
ATOM 1255 C CA . ILE A 1 161 ? -39.052 -52.566 57.742 1.00 55.75 161 ILE A CA 1
ATOM 1256 C C . ILE A 1 161 ? -39.964 -53.099 56.642 1.00 55.75 161 ILE A C 1
ATOM 1258 O O . ILE A 1 161 ? -41.128 -53.411 56.895 1.00 55.75 161 ILE A O 1
ATOM 1262 N N . ARG A 1 162 ? -39.430 -53.141 55.421 1.00 48.47 162 ARG A N 1
ATOM 1263 C CA . ARG A 1 162 ? -39.663 -54.169 54.400 1.00 48.47 162 ARG A CA 1
ATOM 1264 C C . ARG A 1 162 ? -38.705 -53.973 53.237 1.00 48.47 162 ARG A C 1
ATOM 1266 O O . ARG A 1 162 ? -38.533 -52.807 52.826 1.00 48.47 162 ARG A O 1
#

Foldseek 3Di:
DDDDDDDDDDDDDDDPPPPPPPPDPPVPPPPPPDVVVVVVVVVVVVVVVVVVVVVVVVVCVVCVVVVVVVVVVVVVVVVVVVVVVVVVVVVVVVVVVVVVCCCVPPVVVVVVVVVVVVVVVVVVVVCCCPPPVVVVVVVVVVVVVVVVVCCVVVVDPPPPDD